Protein AF-A0A0P4UHX1-F1 (afdb_monomer_lite)

Foldseek 3Di:
DDDPPPPPPPLDDPVRVVVLVVQCVVDPDLQSNLVSCLVSVVLVVSLVSLVVDPVSPVVNVVSVVVVVVVVVVVVVVVVVVVVVVVVVVVVVVD

Sequence (94 aa):
MQIDWDLNPSRFDRAELGKLQTQLAAAQTPKQRIDLYAESGLWYDAISQARKSPQNQSAVLELLDSLASSEAQALREWRDRLIEIKKLEQQRQR

Radius of gyration: 18.98 Å; chains: 1; bounding box: 42×30×51 Å

Secondary structure (DSSP, 8-state):
--------S-SS-HHHHHHHHHHHHH--SHHHHHHHHHHTT-HHHHHHHHTTSGGGHHHHHHHHHHHHHHHHHHHHHHHHHHHHHHHHHHHHT-

Structure (mmCIF, N/CA/C/O backbone):
data_AF-A0A0P4UHX1-F1
#
_entry.id   AF-A0A0P4UHX1-F1
#
loop_
_atom_site.group_PDB
_atom_site.id
_atom_site.type_symbol
_atom_site.label_atom_id
_atom_site.label_alt_id
_atom_site.label_comp_id
_atom_site.label_asym_id
_atom_site.label_entity_id
_atom_site.label_seq_id
_atom_site.pdbx_PDB_ins_code
_atom_site.Cartn_x
_atom_site.Cartn_y
_atom_site.Cartn_z
_atom_site.occupancy
_atom_site.B_iso_or_equiv
_atom_site.auth_seq_id
_atom_site.auth_comp_id
_atom_site.auth_asym_id
_atom_site.auth_atom_id
_atom_site.pdbx_PDB_model_num
ATOM 1 N N . MET A 1 1 ? 31.807 10.502 -16.418 1.00 38.84 1 MET A N 1
ATOM 2 C CA . MET A 1 1 ? 30.405 10.068 -16.585 1.00 38.84 1 MET A CA 1
ATOM 3 C C . MET A 1 1 ? 29.893 9.779 -15.186 1.00 38.84 1 MET A C 1
ATOM 5 O O . MET A 1 1 ? 30.266 8.767 -14.611 1.00 38.84 1 MET A O 1
ATOM 9 N N . GLN A 1 2 ? 29.228 10.751 -14.570 1.00 32.56 2 GLN A N 1
ATOM 10 C CA . GLN A 1 2 ? 28.759 10.654 -13.190 1.00 32.56 2 GLN A CA 1
ATOM 11 C C . GLN A 1 2 ? 27.342 10.089 -13.259 1.00 32.56 2 GLN A C 1
ATOM 13 O O . GLN A 1 2 ? 26.463 10.724 -13.833 1.00 32.56 2 GLN A O 1
ATOM 18 N N . ILE A 1 3 ? 27.163 8.845 -12.811 1.00 41.47 3 ILE A N 1
ATOM 19 C CA . ILE A 1 3 ? 25.831 8.253 -12.677 1.00 41.47 3 ILE A CA 1
ATOM 20 C C . ILE A 1 3 ? 25.244 8.879 -11.420 1.00 41.47 3 ILE A C 1
ATOM 22 O O . ILE A 1 3 ? 25.666 8.557 -10.310 1.00 41.47 3 ILE A O 1
ATOM 26 N N . ASP A 1 4 ? 24.347 9.835 -11.628 1.00 33.97 4 ASP A N 1
ATOM 27 C CA . ASP A 1 4 ? 23.583 10.460 -10.563 1.00 33.97 4 ASP A CA 1
ATOM 28 C C . ASP A 1 4 ? 22.580 9.429 -10.036 1.00 33.97 4 ASP A C 1
ATOM 30 O O . ASP A 1 4 ? 21.640 9.039 -10.731 1.00 33.97 4 ASP A O 1
ATOM 34 N N . TRP A 1 5 ? 22.818 8.921 -8.828 1.00 40.06 5 TRP A N 1
ATOM 35 C CA . TRP A 1 5 ? 21.915 7.998 -8.131 1.00 40.06 5 TRP A CA 1
ATOM 36 C C . TRP A 1 5 ? 20.820 8.753 -7.366 1.00 40.06 5 TRP A C 1
ATOM 38 O O . TRP A 1 5 ? 20.343 8.276 -6.339 1.00 40.06 5 TRP A O 1
ATOM 48 N N . ASP A 1 6 ? 20.378 9.903 -7.877 1.00 39.09 6 ASP A N 1
ATOM 49 C CA . ASP A 1 6 ? 19.382 10.790 -7.256 1.00 39.09 6 ASP A CA 1
ATOM 50 C C . ASP A 1 6 ? 17.938 10.230 -7.284 1.00 39.09 6 ASP A C 1
ATOM 52 O O . ASP A 1 6 ? 16.939 10.947 -7.267 1.00 39.09 6 ASP A O 1
ATOM 56 N N . LEU A 1 7 ? 17.799 8.904 -7.272 1.00 39.28 7 LEU A N 1
ATOM 57 C CA . LEU A 1 7 ? 16.540 8.193 -7.076 1.00 39.28 7 LEU A CA 1
ATOM 58 C C . LEU A 1 7 ? 16.305 7.893 -5.594 1.00 39.28 7 LEU A C 1
ATOM 60 O O . LEU A 1 7 ? 16.078 6.747 -5.213 1.00 39.28 7 LEU A O 1
ATOM 64 N N . ASN A 1 8 ? 16.313 8.923 -4.752 1.00 46.09 8 ASN A N 1
ATOM 65 C CA . ASN A 1 8 ? 15.395 8.931 -3.617 1.00 46.09 8 ASN A CA 1
ATOM 66 C C . ASN A 1 8 ? 15.074 10.369 -3.189 1.00 46.09 8 ASN A C 1
ATOM 68 O O . ASN A 1 8 ? 15.484 10.795 -2.105 1.00 46.09 8 ASN A O 1
ATOM 72 N N . PRO A 1 9 ? 14.344 11.146 -4.014 1.00 43.94 9 PRO A N 1
ATOM 73 C CA . PRO A 1 9 ? 13.671 12.312 -3.472 1.00 43.94 9 PRO A CA 1
ATOM 74 C C . PRO A 1 9 ? 12.752 11.772 -2.381 1.00 43.94 9 PRO A C 1
ATOM 76 O O . PRO A 1 9 ? 11.991 10.841 -2.647 1.00 43.94 9 PRO A O 1
ATOM 79 N N . SER A 1 10 ? 12.889 12.275 -1.150 1.00 53.53 10 SER A N 1
ATOM 80 C CA . SER A 1 10 ? 12.006 11.971 -0.023 1.00 53.53 10 SER A CA 1
ATOM 81 C C . SER A 1 10 ? 10.606 11.666 -0.550 1.00 53.53 10 SER A C 1
ATOM 83 O O . SER A 1 10 ? 9.975 12.553 -1.117 1.00 53.53 10 SER A O 1
ATOM 85 N N . ARG A 1 11 ? 10.180 10.395 -0.457 1.00 58.03 11 ARG A N 1
ATOM 86 C CA . ARG A 1 11 ? 9.023 9.821 -1.185 1.00 58.03 11 ARG A CA 1
ATOM 87 C C . ARG A 1 11 ? 7.719 10.615 -1.041 1.00 58.03 11 ARG A C 1
ATOM 89 O O . ARG A 1 11 ? 6.782 10.389 -1.795 1.00 58.03 11 ARG A O 1
ATOM 96 N N . PHE A 1 12 ? 7.680 11.531 -0.081 1.00 57.03 12 PHE A N 1
ATOM 97 C CA . PHE A 1 12 ? 6.625 12.498 0.119 1.00 57.03 12 PHE A CA 1
ATOM 98 C C . PHE A 1 12 ? 7.162 13.921 0.006 1.00 57.03 12 PHE A C 1
ATOM 100 O O . PHE A 1 12 ? 8.081 14.315 0.731 1.00 57.03 12 PHE A O 1
ATOM 107 N N . ASP A 1 13 ? 6.505 14.721 -0.829 1.00 73.44 13 ASP A N 1
ATOM 108 C CA . ASP A 1 13 ? 6.540 16.171 -0.688 1.00 73.44 13 ASP A CA 1
ATOM 109 C C . ASP A 1 13 ? 5.933 16.566 0.679 1.00 73.44 13 ASP A C 1
ATOM 111 O O . ASP A 1 13 ? 5.051 15.883 1.213 1.00 73.44 13 ASP A O 1
ATOM 115 N N . ARG A 1 14 ? 6.383 17.678 1.274 1.00 70.81 14 ARG A N 1
ATOM 116 C CA . ARG A 1 14 ? 5.870 18.175 2.566 1.00 70.81 14 ARG A CA 1
ATOM 117 C C . ARG A 1 14 ? 4.356 18.391 2.537 1.00 70.81 14 ARG A C 1
ATOM 119 O O . ARG A 1 14 ? 3.701 18.211 3.563 1.00 70.81 14 ARG A O 1
ATOM 126 N N . ALA A 1 15 ? 3.809 18.758 1.378 1.00 77.25 15 ALA A N 1
ATOM 127 C CA . ALA A 1 15 ? 2.372 18.902 1.172 1.00 77.25 15 ALA A CA 1
ATOM 128 C C . ALA A 1 15 ? 1.617 17.568 1.336 1.00 77.25 15 ALA A C 1
ATOM 130 O O . ALA A 1 15 ? 0.606 17.519 2.040 1.00 77.25 15 ALA A O 1
ATOM 131 N N . GLU A 1 16 ? 2.139 16.479 0.765 1.00 78.62 16 GLU A N 1
ATOM 132 C CA . GLU A 1 16 ? 1.541 15.140 0.872 1.00 78.62 16 GLU A CA 1
ATOM 133 C C . GLU A 1 16 ? 1.612 14.602 2.308 1.00 78.62 16 GLU A C 1
ATOM 135 O O . GLU A 1 16 ? 0.638 14.051 2.821 1.00 78.62 16 GLU A O 1
ATOM 140 N N . LEU A 1 17 ? 2.716 14.867 3.018 1.00 76.69 17 LEU A N 1
ATOM 141 C CA . LEU A 1 17 ? 2.840 14.547 4.446 1.00 76.69 17 LEU A CA 1
ATOM 142 C C . LEU A 1 17 ? 1.802 15.280 5.308 1.00 76.69 17 LEU A C 1
ATOM 144 O O . LEU A 1 17 ? 1.184 14.665 6.179 1.00 76.69 17 LEU A O 1
ATOM 148 N N . GLY A 1 18 ? 1.585 16.577 5.072 1.00 82.12 18 GLY A N 1
ATOM 149 C CA . GLY A 1 18 ? 0.591 17.363 5.814 1.00 82.12 18 GLY A CA 1
ATOM 150 C C . GLY A 1 18 ? -0.845 16.883 5.577 1.00 82.12 18 GLY A C 1
ATOM 151 O O . GLY A 1 18 ? -1.652 16.794 6.510 1.00 82.12 18 GLY A O 1
ATOM 152 N N . LYS A 1 19 ? -1.158 16.509 4.333 1.00 86.75 19 LYS A N 1
ATOM 153 C CA . LYS A 1 19 ? -2.455 15.932 3.964 1.00 86.75 19 LYS A CA 1
ATOM 154 C C . LYS A 1 19 ? -2.684 14.584 4.646 1.00 86.75 19 LYS A C 1
ATOM 156 O O . LYS A 1 19 ? -3.730 14.396 5.271 1.00 86.75 19 LYS A O 1
ATOM 161 N N . LEU A 1 20 ? -1.691 13.696 4.608 1.00 86.56 20 LEU A N 1
ATOM 162 C CA . LEU A 1 20 ? -1.757 12.395 5.270 1.00 86.56 20 LEU A CA 1
ATOM 163 C C . LEU A 1 20 ? -1.939 12.534 6.788 1.00 86.56 20 LEU A C 1
ATOM 165 O O . LEU A 1 20 ? -2.782 11.857 7.371 1.00 86.56 20 LEU A O 1
ATOM 169 N N . GLN A 1 21 ? -1.210 13.446 7.440 1.00 87.75 21 GLN A N 1
ATOM 170 C CA . GLN A 1 21 ? -1.369 13.702 8.878 1.00 87.75 21 GLN A CA 1
ATOM 171 C C . GLN A 1 21 ? -2.790 14.154 9.231 1.00 87.75 21 GLN A C 1
ATOM 173 O O . GLN A 1 21 ? -3.366 13.677 10.208 1.00 87.75 21 GLN A O 1
ATOM 178 N N . THR A 1 22 ? -3.376 15.028 8.411 1.00 90.00 22 THR A N 1
ATOM 179 C CA . THR A 1 22 ? -4.754 15.504 8.597 1.00 90.00 22 THR A CA 1
ATOM 180 C C . THR A 1 22 ? -5.759 14.356 8.458 1.00 90.00 22 THR A C 1
ATOM 182 O O . THR A 1 22 ? -6.662 14.212 9.283 1.00 90.00 22 THR A O 1
ATOM 185 N N . GLN A 1 23 ? -5.579 13.494 7.454 1.00 91.00 23 GLN A N 1
ATOM 186 C CA . GLN A 1 23 ? -6.438 12.329 7.229 1.00 91.00 23 GLN A CA 1
ATOM 187 C C . GLN A 1 23 ? -6.303 11.284 8.345 1.00 91.00 23 GLN A C 1
ATOM 189 O O . GLN A 1 23 ? -7.309 10.758 8.817 1.00 91.00 23 GLN A O 1
ATOM 194 N N . LEU A 1 24 ? -5.082 11.028 8.828 1.00 89.00 24 LEU A N 1
ATOM 195 C CA . LEU A 1 24 ? -4.833 10.122 9.951 1.00 89.00 24 LEU A CA 1
ATOM 196 C C . LEU A 1 24 ? -5.429 10.645 11.262 1.00 89.00 24 LEU A C 1
ATOM 198 O O . LEU A 1 24 ? -5.945 9.850 12.047 1.00 89.00 24 LEU A O 1
ATOM 202 N N . ALA A 1 25 ? -5.398 11.961 11.491 1.00 88.88 25 ALA A N 1
ATOM 203 C CA . ALA A 1 25 ? -6.042 12.585 12.646 1.00 88.88 25 ALA A CA 1
ATOM 204 C C . ALA A 1 25 ? -7.576 12.465 12.588 1.00 88.88 25 ALA A C 1
ATOM 206 O O . ALA A 1 25 ? -8.221 12.300 13.622 1.00 88.88 25 ALA A O 1
ATOM 207 N N . ALA A 1 26 ? -8.156 12.501 11.386 1.00 91.31 26 ALA A N 1
ATOM 208 C CA . ALA A 1 26 ? -9.589 12.312 11.167 1.00 91.31 26 ALA A CA 1
ATOM 209 C C . ALA A 1 26 ? -10.032 10.833 11.191 1.00 91.31 26 ALA A C 1
ATOM 211 O O . ALA A 1 26 ? -11.226 10.554 11.315 1.00 91.31 26 ALA A O 1
ATOM 212 N N . ALA A 1 27 ? -9.103 9.879 11.073 1.00 91.12 27 ALA A N 1
ATOM 213 C CA . ALA A 1 27 ? -9.408 8.453 10.997 1.00 91.12 27 ALA A CA 1
ATOM 214 C C . ALA A 1 27 ? -9.862 7.888 12.355 1.00 91.12 27 ALA A C 1
ATOM 216 O O . ALA A 1 27 ? -9.079 7.742 13.300 1.00 91.12 27 ALA A O 1
ATOM 217 N N . GLN A 1 28 ? -11.139 7.513 12.433 1.00 88.12 28 GLN A N 1
ATOM 218 C CA . GLN A 1 28 ? -11.783 7.061 13.671 1.00 88.12 28 GLN A CA 1
ATOM 219 C C . GLN A 1 28 ? -11.595 5.562 13.916 1.00 88.12 28 GLN A C 1
ATOM 221 O O . GLN A 1 28 ? -11.595 5.111 15.061 1.00 88.12 28 GLN A O 1
ATOM 226 N 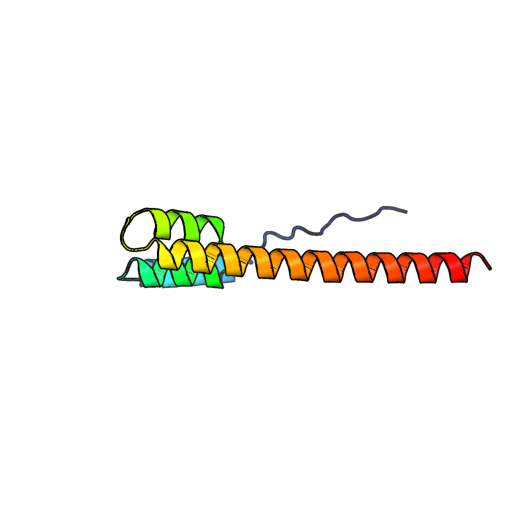N . THR A 1 29 ? -11.398 4.780 12.852 1.00 87.00 29 THR A N 1
ATOM 227 C CA . THR A 1 29 ? -11.270 3.321 12.949 1.00 87.00 29 THR A CA 1
ATOM 228 C C . THR A 1 29 ? -9.843 2.843 12.663 1.00 87.00 29 THR A C 1
ATOM 230 O O . THR A 1 29 ? -9.126 3.451 11.865 1.00 87.00 29 THR A O 1
ATOM 233 N N . PRO A 1 30 ? -9.404 1.721 13.271 1.00 84.88 30 PRO A N 1
ATOM 234 C CA . PRO A 1 30 ? -8.128 1.096 12.928 1.00 84.88 30 PRO A CA 1
ATOM 235 C C . PRO A 1 30 ? -8.012 0.754 11.439 1.00 84.88 30 PRO A C 1
ATOM 237 O O . PRO A 1 30 ? -6.949 0.960 10.866 1.00 84.88 30 PRO A O 1
ATOM 240 N N . LYS A 1 31 ? -9.109 0.307 10.811 1.00 86.69 31 LYS A N 1
ATOM 241 C CA . LYS A 1 31 ? -9.158 -0.012 9.380 1.00 86.69 31 LYS A CA 1
ATOM 242 C C . LYS A 1 31 ? -8.847 1.206 8.507 1.00 86.69 31 LYS A C 1
ATOM 244 O O . LYS A 1 31 ? -7.928 1.143 7.709 1.00 86.69 31 LYS A O 1
ATOM 249 N N . GLN A 1 32 ? -9.500 2.343 8.757 1.00 89.56 32 GLN A N 1
ATOM 250 C CA . GLN A 1 32 ? -9.218 3.586 8.025 1.00 89.56 32 GLN A CA 1
ATOM 251 C C . GLN A 1 32 ? -7.749 4.008 8.121 1.00 89.56 32 GLN A C 1
ATOM 253 O O . GLN A 1 32 ? -7.181 4.481 7.146 1.00 89.56 32 GLN A O 1
ATOM 258 N N . ARG A 1 33 ? -7.111 3.830 9.285 1.00 89.81 33 ARG A N 1
ATOM 259 C CA . ARG A 1 33 ? -5.679 4.132 9.430 1.00 89.81 33 ARG A CA 1
ATOM 260 C C . ARG A 1 33 ? -4.806 3.189 8.607 1.00 89.81 33 ARG A C 1
ATOM 262 O O . ARG A 1 33 ? -3.850 3.648 7.998 1.00 89.81 33 ARG A O 1
ATOM 269 N N . ILE A 1 34 ? -5.125 1.896 8.601 1.00 87.31 34 ILE A N 1
ATOM 270 C CA . ILE A 1 34 ? -4.416 0.885 7.805 1.00 87.31 34 ILE A CA 1
ATOM 271 C C . ILE A 1 34 ? -4.506 1.224 6.313 1.00 87.31 34 ILE A C 1
ATOM 273 O O . ILE A 1 34 ? -3.472 1.271 5.650 1.00 87.31 34 ILE A O 1
ATOM 277 N N . ASP A 1 35 ? -5.712 1.530 5.832 1.00 88.38 35 ASP A N 1
ATOM 278 C CA . ASP A 1 35 ? -5.971 1.878 4.432 1.00 88.38 35 ASP A CA 1
ATOM 279 C C . ASP A 1 35 ? -5.195 3.147 4.034 1.00 88.38 35 ASP A C 1
ATOM 281 O O . ASP A 1 35 ? -4.469 3.140 3.044 1.00 88.38 35 ASP A O 1
ATOM 285 N N . LEU A 1 36 ? -5.219 4.195 4.869 1.00 90.31 36 LEU A N 1
ATOM 286 C CA . LEU A 1 36 ? -4.465 5.435 4.626 1.00 90.31 36 LEU A CA 1
ATOM 287 C C . LEU A 1 36 ? -2.947 5.213 4.533 1.00 90.31 36 LEU A C 1
ATOM 289 O O . LEU A 1 36 ? -2.284 5.811 3.683 1.00 90.31 36 LEU A O 1
ATOM 293 N N . TYR A 1 37 ? -2.377 4.363 5.395 1.00 88.19 37 TYR A N 1
ATOM 294 C CA . TYR A 1 37 ? -0.953 4.026 5.316 1.00 88.19 37 TYR A CA 1
ATOM 295 C C . TYR A 1 37 ? -0.628 3.244 4.036 1.00 88.19 37 TYR A C 1
ATOM 297 O O . TYR A 1 37 ? 0.379 3.533 3.390 1.00 88.19 37 TYR A O 1
ATOM 305 N N . ALA A 1 38 ? -1.477 2.289 3.652 1.00 86.50 38 ALA A N 1
ATOM 306 C CA . ALA A 1 38 ? -1.300 1.487 2.445 1.00 86.50 38 ALA A CA 1
ATOM 307 C C . ALA A 1 38 ? -1.381 2.341 1.169 1.00 86.50 38 ALA A C 1
ATOM 309 O O . ALA A 1 38 ? -0.468 2.300 0.346 1.00 86.50 38 ALA A O 1
ATOM 310 N N . GLU A 1 39 ? -2.411 3.182 1.046 1.00 86.38 39 GLU A N 1
ATOM 311 C CA . GLU A 1 39 ? -2.619 4.092 -0.091 1.00 86.38 39 GLU A CA 1
ATOM 312 C C . GLU A 1 39 ? -1.480 5.103 -0.252 1.00 86.38 39 GLU A C 1
ATOM 314 O O . GLU A 1 39 ? -1.107 5.463 -1.366 1.00 86.38 39 GLU A O 1
ATOM 319 N N . SER A 1 40 ? -0.878 5.518 0.863 1.00 84.69 40 SER A N 1
ATOM 320 C CA . SER A 1 40 ? 0.282 6.412 0.861 1.00 84.69 40 SER A CA 1
ATOM 321 C C . SER A 1 40 ? 1.588 5.695 0.493 1.00 84.69 40 SER A C 1
ATOM 323 O O . SER A 1 40 ? 2.625 6.332 0.352 1.00 84.69 40 SER A O 1
ATOM 325 N N . GLY A 1 41 ? 1.588 4.366 0.365 1.00 81.00 41 GLY A N 1
ATOM 326 C CA . GLY A 1 41 ? 2.796 3.573 0.131 1.00 81.00 41 GLY A CA 1
ATOM 327 C C . GLY A 1 41 ? 3.650 3.341 1.386 1.00 81.00 41 GLY A C 1
ATOM 328 O O . GLY A 1 41 ? 4.779 2.850 1.281 1.00 81.00 41 GLY A O 1
ATOM 329 N N . LEU A 1 42 ? 3.120 3.652 2.576 1.00 85.06 42 LEU A N 1
ATOM 330 C CA . LEU A 1 42 ? 3.699 3.341 3.891 1.00 85.06 42 LEU A CA 1
ATOM 331 C C . LEU A 1 42 ? 3.291 1.927 4.328 1.00 85.06 42 LEU A C 1
ATOM 333 O O . LEU A 1 42 ? 2.714 1.705 5.394 1.00 85.06 42 LEU A O 1
ATOM 337 N N . TRP A 1 43 ? 3.595 0.944 3.481 1.00 85.06 43 TRP A N 1
ATOM 338 C CA . TRP A 1 43 ? 3.151 -0.443 3.638 1.00 85.06 43 TRP A CA 1
ATOM 339 C C . TRP A 1 43 ? 3.565 -1.073 4.975 1.00 85.06 43 TRP A C 1
ATOM 341 O O . TRP A 1 43 ? 2.788 -1.804 5.587 1.00 85.06 43 TRP A O 1
ATOM 351 N N . TYR A 1 44 ? 4.756 -0.743 5.481 1.00 83.50 44 TYR A N 1
ATOM 352 C CA . TYR A 1 44 ? 5.231 -1.236 6.777 1.00 83.50 44 TYR A CA 1
ATOM 353 C C . TYR A 1 44 ? 4.409 -0.687 7.952 1.00 83.50 44 TYR A C 1
ATOM 355 O O . TYR A 1 44 ? 4.079 -1.441 8.871 1.00 83.50 44 TYR A O 1
ATOM 363 N N . ASP A 1 45 ? 4.011 0.587 7.901 1.00 87.19 45 ASP A N 1
ATOM 364 C CA . ASP A 1 45 ? 3.143 1.188 8.916 1.00 87.19 45 ASP A CA 1
ATOM 365 C C . ASP A 1 45 ? 1.735 0.586 8.855 1.00 87.19 45 ASP A C 1
ATOM 367 O O . ASP A 1 45 ? 1.176 0.242 9.902 1.00 87.19 45 ASP A O 1
ATOM 371 N N . ALA A 1 46 ? 1.204 0.354 7.648 1.00 87.31 46 ALA A N 1
ATOM 372 C CA . ALA A 1 46 ? -0.085 -0.308 7.434 1.00 87.31 46 ALA A CA 1
ATOM 373 C C . ALA A 1 46 ? -0.110 -1.714 8.056 1.00 87.31 46 ALA A C 1
ATOM 375 O O . ALA A 1 46 ? -0.998 -2.037 8.851 1.00 87.31 46 ALA A O 1
ATOM 376 N N . ILE A 1 47 ? 0.914 -2.528 7.777 1.00 85.88 47 ILE A N 1
ATOM 377 C CA . ILE A 1 47 ? 1.057 -3.879 8.335 1.00 85.88 47 ILE A CA 1
ATOM 378 C C . ILE A 1 47 ? 1.226 -3.821 9.858 1.00 85.88 47 ILE A C 1
ATOM 380 O O . ILE A 1 47 ? 0.611 -4.610 10.578 1.00 85.88 47 ILE A O 1
ATOM 384 N N . SER A 1 48 ? 2.020 -2.877 10.378 1.00 87.50 48 SER A N 1
ATOM 385 C CA . SER A 1 48 ? 2.207 -2.719 11.825 1.00 87.50 48 SER A CA 1
ATOM 386 C C . SER A 1 48 ? 0.887 -2.421 12.546 1.00 87.50 48 SER A C 1
ATOM 388 O O . SER A 1 48 ? 0.631 -2.975 13.614 1.00 87.50 48 SER A O 1
ATOM 390 N N . GLN A 1 49 ? 0.023 -1.595 11.944 1.00 85.75 49 GLN A N 1
ATOM 391 C CA . GLN A 1 49 ? -1.291 -1.249 12.483 1.00 85.75 49 GLN A CA 1
ATOM 392 C C . GLN A 1 49 ? -2.268 -2.415 12.383 1.00 85.75 49 GLN A C 1
ATOM 394 O O . GLN A 1 49 ? -2.973 -2.702 13.351 1.00 85.75 49 GLN A O 1
ATOM 399 N N . ALA A 1 50 ? -2.275 -3.125 11.254 1.00 87.25 50 ALA A N 1
ATOM 400 C CA . ALA A 1 50 ? -3.110 -4.303 11.064 1.00 87.25 50 ALA A CA 1
ATOM 401 C C . ALA A 1 50 ? -2.779 -5.391 12.096 1.00 87.25 50 ALA A C 1
ATOM 403 O O . ALA A 1 50 ? -3.686 -5.937 12.722 1.00 87.25 50 ALA A O 1
ATOM 404 N N . ARG A 1 51 ? -1.493 -5.605 12.399 1.00 87.75 51 ARG A N 1
ATOM 405 C CA . ARG A 1 51 ? -1.028 -6.587 13.395 1.00 87.75 51 ARG A CA 1
ATOM 406 C C . ARG A 1 51 ? -1.427 -6.289 14.844 1.00 87.75 51 ARG A C 1
ATOM 408 O O . ARG A 1 51 ? -1.311 -7.183 15.678 1.00 87.75 51 ARG A O 1
ATOM 415 N N . LYS A 1 52 ? -1.895 -5.078 15.173 1.00 86.88 52 LYS A N 1
ATOM 416 C CA . LYS A 1 52 ? -2.309 -4.730 16.549 1.00 86.88 52 LYS A CA 1
ATOM 417 C C . LYS A 1 52 ? -3.564 -5.467 17.011 1.00 86.88 52 LYS A C 1
ATOM 419 O O . LYS A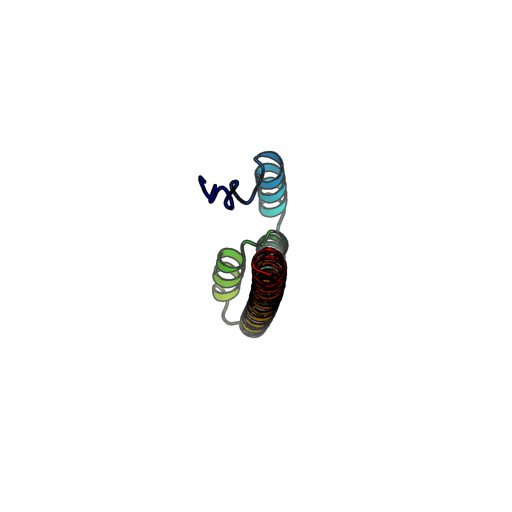 1 52 ? -3.794 -5.548 18.213 1.00 86.88 52 LYS A O 1
ATOM 424 N N . SER A 1 53 ? -4.369 -5.988 16.084 1.00 81.62 53 SER A N 1
ATOM 425 C CA . SER A 1 53 ? -5.538 -6.805 16.407 1.00 81.62 53 SER A CA 1
ATOM 426 C C . SER A 1 53 ? -5.431 -8.174 15.734 1.00 81.62 53 SER A C 1
ATOM 428 O O . SER A 1 53 ? -5.337 -8.230 14.507 1.00 81.62 53 SER A O 1
ATOM 430 N N . PRO A 1 54 ? -5.518 -9.285 16.486 1.00 74.88 54 PRO A N 1
ATOM 431 C CA . PRO A 1 54 ? -5.529 -10.635 15.917 1.00 74.88 54 PRO A CA 1
ATOM 432 C C . PRO A 1 54 ? -6.673 -10.861 14.918 1.00 74.88 54 PRO A C 1
ATOM 434 O O . PRO A 1 54 ? -6.554 -11.671 14.007 1.00 74.88 54 PRO A O 1
ATOM 437 N N . GLN A 1 55 ? -7.770 -10.109 15.057 1.00 79.00 55 GLN A N 1
ATOM 438 C CA . GLN A 1 55 ? -8.940 -10.179 14.175 1.00 79.00 55 GLN A CA 1
ATOM 439 C C . GLN A 1 55 ? -8.658 -9.661 12.754 1.00 79.00 55 GLN A C 1
ATOM 441 O O . GLN A 1 55 ? -9.431 -9.929 11.842 1.00 79.00 55 GLN A O 1
ATOM 446 N N . ASN A 1 56 ? -7.541 -8.956 12.545 1.00 80.69 56 ASN A N 1
ATOM 447 C CA . ASN A 1 56 ? -7.155 -8.380 11.256 1.00 80.69 56 ASN A CA 1
ATOM 448 C C . ASN A 1 56 ? -6.198 -9.284 10.461 1.00 80.69 56 ASN A C 1
ATOM 450 O O . ASN A 1 56 ? -5.526 -8.812 9.546 1.00 80.69 56 ASN A O 1
ATOM 454 N N . GLN A 1 57 ? -6.088 -10.569 10.806 1.00 78.50 57 GLN A N 1
ATOM 455 C CA . GLN A 1 57 ? -5.138 -11.480 10.163 1.00 78.50 57 GLN A CA 1
ATOM 456 C C . GLN A 1 57 ? -5.342 -11.581 8.641 1.00 78.50 57 GLN A C 1
ATOM 458 O O . GLN A 1 57 ? -4.357 -11.607 7.908 1.00 78.50 57 GLN A O 1
ATOM 463 N N . SER A 1 58 ? -6.588 -11.568 8.155 1.00 80.94 58 SER A N 1
ATOM 464 C CA . SER A 1 58 ? -6.881 -11.530 6.714 1.00 80.94 58 SER A CA 1
ATOM 465 C C . SER A 1 58 ? -6.383 -10.240 6.058 1.00 80.94 58 SER A C 1
ATOM 467 O O . SER A 1 58 ? -5.690 -10.303 5.050 1.00 80.94 58 SER A O 1
ATOM 469 N N . ALA A 1 59 ? -6.634 -9.085 6.678 1.00 79.12 59 ALA A N 1
ATOM 470 C CA . ALA A 1 59 ? -6.167 -7.790 6.184 1.00 79.12 59 ALA A CA 1
ATOM 471 C C . ALA A 1 59 ? -4.630 -7.706 6.131 1.00 79.12 59 ALA A C 1
ATOM 473 O O . ALA A 1 59 ? -4.071 -7.120 5.212 1.00 79.12 59 ALA A O 1
ATOM 474 N N . VAL A 1 60 ? -3.922 -8.325 7.084 1.00 83.38 60 VAL A N 1
ATOM 475 C CA . VAL A 1 60 ? -2.452 -8.424 7.035 1.00 83.38 60 VAL A CA 1
ATOM 476 C C . VAL A 1 60 ? -1.994 -9.223 5.812 1.00 83.38 60 VAL A C 1
ATOM 478 O O . VAL A 1 60 ? -1.045 -8.812 5.149 1.00 83.38 60 VAL A O 1
ATOM 481 N N . LEU A 1 61 ? -2.648 -10.347 5.508 1.00 85.56 61 LEU A N 1
ATOM 482 C CA . LEU A 1 61 ? -2.300 -11.174 4.349 1.00 85.56 61 LEU A CA 1
ATOM 483 C C . LEU A 1 61 ? -2.582 -10.450 3.027 1.00 85.56 61 LEU A C 1
ATOM 485 O O . LEU A 1 61 ? -1.734 -10.477 2.142 1.00 85.56 61 LEU A O 1
ATOM 489 N N . GLU A 1 62 ? -3.710 -9.747 2.921 1.00 86.00 62 GLU A N 1
ATOM 490 C CA . GLU A 1 62 ? -4.056 -8.928 1.748 1.00 86.00 62 GLU A CA 1
ATOM 491 C C . GLU A 1 62 ? -3.036 -7.802 1.504 1.00 86.00 62 GLU A C 1
ATOM 493 O O . GLU A 1 62 ? -2.627 -7.560 0.366 1.00 86.00 62 GLU A O 1
ATOM 498 N N . LEU A 1 63 ? -2.571 -7.141 2.571 1.00 85.94 63 LEU A N 1
ATOM 499 C CA . LEU A 1 63 ? -1.529 -6.113 2.480 1.00 85.94 63 LEU A CA 1
ATOM 500 C C . LEU A 1 63 ? -0.181 -6.688 2.041 1.00 85.94 63 LEU A C 1
ATOM 502 O O . LEU A 1 63 ? 0.517 -6.065 1.244 1.00 85.94 63 LEU A O 1
ATOM 506 N N . LEU A 1 64 ? 0.192 -7.864 2.552 1.00 85.38 64 LEU A N 1
ATOM 507 C CA . LEU A 1 64 ? 1.430 -8.540 2.160 1.00 85.38 64 LEU A CA 1
ATOM 508 C C . LEU A 1 64 ? 1.396 -8.978 0.692 1.00 85.38 64 LEU A C 1
ATOM 510 O O . LEU A 1 64 ? 2.392 -8.809 -0.008 1.00 85.38 64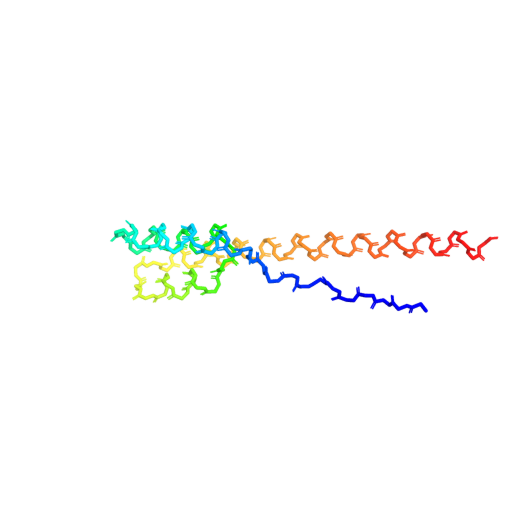 LEU A O 1
ATOM 514 N N . ASP A 1 65 ? 0.260 -9.488 0.217 1.00 85.25 65 ASP A N 1
ATOM 515 C CA . ASP A 1 65 ? 0.082 -9.885 -1.184 1.00 85.25 65 ASP A CA 1
ATOM 516 C C . ASP A 1 65 ? 0.116 -8.673 -2.133 1.00 85.25 65 ASP A C 1
ATOM 518 O O . ASP A 1 65 ? 0.792 -8.684 -3.168 1.00 85.25 65 ASP A O 1
ATOM 522 N N . SER A 1 66 ? -0.528 -7.574 -1.730 1.00 82.25 66 SER A N 1
ATOM 523 C CA . SER A 1 66 ? -0.503 -6.301 -2.463 1.00 82.25 66 SER A CA 1
ATOM 524 C C . SER A 1 66 ? 0.910 -5.712 -2.538 1.00 82.25 66 SER A C 1
ATOM 526 O O . SER A 1 66 ? 1.344 -5.270 -3.605 1.00 82.25 66 SER A O 1
ATOM 528 N N . LEU A 1 67 ? 1.660 -5.757 -1.430 1.00 81.81 67 LEU A N 1
ATOM 529 C CA . LEU A 1 67 ? 3.056 -5.321 -1.380 1.00 81.81 67 LEU A CA 1
ATOM 530 C C . LEU A 1 67 ? 3.940 -6.176 -2.297 1.00 81.81 67 LEU A C 1
ATOM 532 O O . LEU A 1 67 ? 4.659 -5.629 -3.132 1.00 81.81 67 LEU A O 1
ATOM 536 N N . ALA A 1 68 ? 3.843 -7.504 -2.197 1.00 80.19 68 ALA A N 1
ATOM 537 C CA . ALA A 1 68 ? 4.610 -8.423 -3.034 1.00 80.19 68 ALA A CA 1
ATOM 538 C C . ALA A 1 68 ? 4.322 -8.209 -4.530 1.00 80.19 68 ALA A C 1
ATOM 540 O O . ALA A 1 68 ? 5.242 -8.200 -5.351 1.00 80.19 68 ALA A O 1
ATOM 541 N N . SER A 1 69 ? 3.057 -7.972 -4.885 1.00 79.94 69 SER A N 1
ATOM 542 C CA . SER A 1 69 ? 2.646 -7.658 -6.256 1.00 79.94 69 SER A CA 1
ATOM 543 C C . SER A 1 69 ? 3.235 -6.332 -6.747 1.00 79.94 69 SER A C 1
ATOM 545 O O . SER A 1 69 ? 3.775 -6.268 -7.855 1.00 79.94 69 SER A O 1
ATOM 547 N N . SER A 1 70 ? 3.193 -5.287 -5.914 1.00 76.75 70 SER A N 1
ATOM 548 C CA . SER A 1 70 ? 3.773 -3.979 -6.237 1.00 76.75 70 SER A CA 1
ATOM 549 C C . SER A 1 70 ? 5.291 -4.051 -6.430 1.00 76.75 70 SER A C 1
ATOM 551 O O . SER A 1 70 ? 5.823 -3.431 -7.353 1.00 76.75 70 SER A O 1
ATOM 553 N N . GLU A 1 71 ? 6.000 -4.797 -5.584 1.00 79.94 71 GLU A N 1
ATOM 554 C CA . GLU A 1 71 ? 7.453 -4.961 -5.686 1.00 79.94 71 GLU A CA 1
ATOM 555 C C . GLU A 1 71 ? 7.841 -5.807 -6.905 1.00 79.94 71 GLU A C 1
ATOM 557 O O . GLU A 1 71 ? 8.766 -5.456 -7.641 1.00 79.94 71 GLU A O 1
ATOM 562 N N . ALA A 1 72 ? 7.098 -6.883 -7.181 1.00 79.44 72 ALA A N 1
ATOM 563 C CA . ALA A 1 72 ? 7.325 -7.723 -8.353 1.00 79.44 72 ALA A CA 1
ATOM 564 C C . ALA A 1 72 ? 7.145 -6.947 -9.666 1.00 79.44 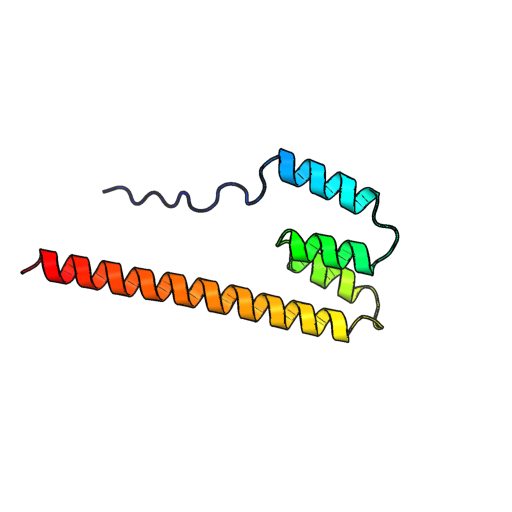72 ALA A C 1
ATOM 566 O O . ALA A 1 72 ? 7.898 -7.173 -10.617 1.00 79.44 72 ALA A O 1
ATOM 567 N N . GLN A 1 73 ? 6.174 -6.032 -9.727 1.00 77.88 73 GLN A N 1
ATOM 568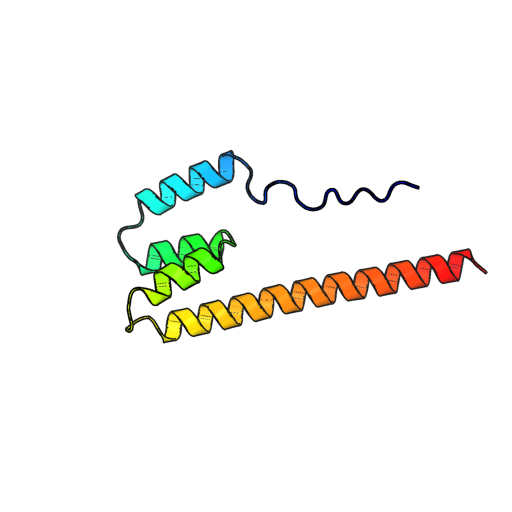 C CA . GLN A 1 73 ? 5.955 -5.175 -10.890 1.00 77.88 73 GLN A CA 1
ATOM 569 C C . GLN A 1 73 ? 7.120 -4.198 -11.095 1.00 77.88 73 GLN A C 1
ATOM 571 O O . GLN A 1 73 ? 7.695 -4.154 -12.184 1.00 77.88 73 GLN A O 1
ATOM 576 N N . ALA A 1 74 ? 7.535 -3.489 -10.042 1.00 76.06 74 ALA A N 1
ATOM 577 C CA . ALA A 1 74 ? 8.661 -2.556 -10.112 1.00 76.06 74 ALA A CA 1
ATOM 578 C C . ALA A 1 74 ? 9.968 -3.252 -10.540 1.00 76.06 74 ALA A C 1
ATOM 580 O O . ALA A 1 74 ? 10.727 -2.729 -11.360 1.00 76.06 74 ALA A O 1
ATOM 581 N N . LEU A 1 75 ? 10.213 -4.469 -10.042 1.00 73.25 75 LEU A N 1
ATOM 582 C CA . LEU A 1 75 ? 11.371 -5.276 -10.433 1.00 73.25 75 LEU A CA 1
ATOM 583 C C . LEU A 1 75 ? 11.327 -5.701 -11.906 1.00 73.25 75 LEU A C 1
ATOM 585 O O . LEU A 1 75 ? 12.366 -5.697 -12.571 1.00 73.25 75 LEU A O 1
ATOM 589 N N . ARG A 1 76 ? 10.147 -6.050 -12.441 1.00 77.00 76 ARG A N 1
ATOM 590 C CA . ARG A 1 76 ? 9.989 -6.360 -13.874 1.00 77.00 76 ARG A CA 1
ATOM 591 C C . ARG A 1 76 ? 10.283 -5.144 -14.739 1.00 77.00 76 ARG A C 1
ATOM 593 O O . ARG A 1 76 ? 11.068 -5.257 -15.674 1.00 77.00 76 ARG A O 1
ATOM 600 N N . GLU A 1 77 ? 9.716 -3.991 -14.400 1.00 81.25 77 GLU A N 1
ATOM 601 C CA . GLU A 1 77 ? 9.937 -2.747 -15.145 1.00 81.25 77 GLU A CA 1
ATOM 602 C C . GLU A 1 77 ? 11.414 -2.348 -15.152 1.00 81.25 77 GLU A C 1
ATOM 604 O O . GLU A 1 77 ? 11.966 -1.978 -16.191 1.00 81.25 77 GLU A O 1
ATOM 609 N N . TRP A 1 78 ? 12.087 -2.476 -14.007 1.00 76.75 78 TRP A N 1
ATOM 610 C CA . TRP A 1 78 ? 13.514 -2.195 -13.909 1.00 76.75 78 TRP A CA 1
ATOM 611 C C . TRP A 1 78 ? 14.355 -3.166 -14.745 1.00 76.75 78 TRP A C 1
ATOM 613 O O . TRP A 1 78 ? 15.240 -2.741 -15.492 1.00 76.75 78 TRP A O 1
ATOM 623 N N . ARG A 1 79 ? 14.045 -4.468 -14.687 1.00 81.19 79 ARG A N 1
ATOM 624 C CA . ARG A 1 79 ? 14.686 -5.486 -15.530 1.00 81.19 79 ARG A CA 1
ATOM 625 C C . ARG A 1 79 ? 14.516 -5.167 -17.016 1.00 81.19 79 ARG A C 1
ATOM 627 O O . ARG A 1 79 ? 15.482 -5.263 -17.771 1.00 81.19 79 ARG A O 1
ATOM 634 N N . ASP A 1 80 ? 13.313 -4.802 -17.439 1.00 88.31 80 ASP A N 1
ATOM 635 C CA . ASP A 1 80 ? 13.014 -4.550 -18.848 1.00 88.31 80 ASP A CA 1
ATOM 636 C C . ASP A 1 80 ? 13.767 -3.309 -19.363 1.00 88.31 80 ASP A C 1
ATOM 638 O O . ASP A 1 80 ? 14.364 -3.361 -20.442 1.00 88.31 80 ASP A O 1
ATOM 642 N N . ARG A 1 81 ? 13.883 -2.252 -18.543 1.00 83.56 81 ARG A N 1
ATOM 643 C CA . ARG A 1 81 ? 14.747 -1.092 -18.840 1.00 83.56 81 ARG A CA 1
ATOM 644 C C . ARG A 1 81 ? 16.217 -1.473 -18.989 1.00 83.56 81 ARG A C 1
ATOM 646 O O . ARG A 1 81 ? 16.882 -0.997 -19.905 1.00 83.56 81 ARG A O 1
ATOM 653 N N . LEU A 1 82 ? 16.745 -2.345 -18.128 1.00 86.12 82 LEU A N 1
ATOM 654 C CA . LEU A 1 82 ? 18.132 -2.808 -18.257 1.00 86.12 82 LEU A CA 1
ATOM 655 C C . LEU A 1 82 ? 18.371 -3.580 -19.558 1.00 86.12 82 LEU A C 1
ATOM 657 O O . LEU A 1 82 ? 19.419 -3.428 -20.187 1.00 86.12 82 LEU A O 1
ATOM 661 N N . ILE A 1 83 ? 17.404 -4.400 -19.976 1.00 87.94 83 ILE A N 1
ATOM 662 C CA . ILE A 1 83 ? 17.474 -5.115 -21.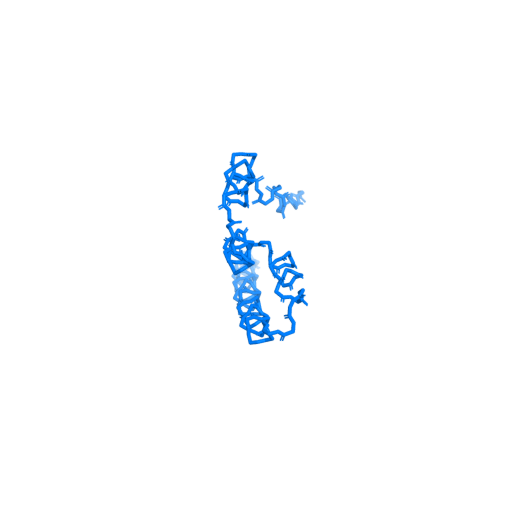254 1.00 87.94 83 ILE A CA 1
ATOM 663 C C . ILE A 1 83 ? 17.511 -4.118 -22.418 1.00 87.94 83 ILE A C 1
ATOM 665 O O . ILE A 1 83 ? 18.284 -4.308 -23.359 1.00 87.94 83 ILE A O 1
ATOM 669 N N . GLU A 1 84 ? 16.705 -3.059 -22.362 1.00 90.06 84 GLU A N 1
ATOM 670 C CA . GLU A 1 84 ? 16.683 -2.002 -23.374 1.00 90.06 84 GLU A CA 1
ATOM 671 C C . GLU A 1 84 ? 18.012 -1.238 -23.445 1.00 90.06 84 GLU A C 1
ATOM 673 O O . GLU A 1 84 ? 18.590 -1.125 -24.527 1.00 90.06 84 GLU A O 1
ATOM 678 N N . ILE A 1 85 ? 18.560 -0.817 -22.300 1.00 89.25 85 ILE A N 1
ATOM 679 C CA . ILE A 1 85 ? 19.874 -0.156 -22.222 1.00 89.25 85 ILE A CA 1
ATOM 680 C C . ILE A 1 85 ? 20.957 -1.042 -22.845 1.00 89.25 85 ILE A C 1
ATOM 682 O O . ILE A 1 85 ? 21.717 -0.587 -23.700 1.00 89.25 85 ILE A O 1
ATOM 686 N N . LYS A 1 86 ? 20.978 -2.335 -22.501 1.00 85.06 86 LYS A N 1
ATOM 687 C CA . LYS A 1 86 ? 21.949 -3.288 -23.052 1.00 85.06 86 LYS A CA 1
ATOM 688 C C . LYS A 1 86 ? 21.828 -3.433 -24.573 1.00 85.06 86 LYS A C 1
ATOM 690 O O . LYS A 1 86 ? 22.844 -3.541 -25.258 1.00 85.06 86 LYS A O 1
ATOM 695 N N . LYS A 1 87 ? 20.607 -3.431 -25.121 1.00 90.75 87 LYS A N 1
ATOM 696 C CA . LYS A 1 87 ? 20.387 -3.458 -26.579 1.00 90.75 87 LYS A CA 1
ATOM 697 C C . LYS A 1 87 ? 20.927 -2.195 -27.250 1.00 90.75 87 LYS A C 1
ATOM 699 O O . LYS A 1 87 ? 21.590 -2.305 -28.279 1.00 90.75 87 LYS A O 1
ATOM 704 N N . LEU A 1 88 ? 20.678 -1.023 -26.666 1.00 90.38 88 LEU A N 1
ATOM 705 C CA . LEU A 1 88 ? 21.174 0.257 -27.181 1.00 90.38 88 LEU A CA 1
ATOM 706 C C . LEU A 1 88 ? 22.708 0.326 -27.158 1.00 90.38 88 LEU A C 1
ATOM 708 O O . LEU A 1 88 ? 23.321 0.782 -28.122 1.00 90.38 88 LEU A O 1
ATOM 712 N N . GLU A 1 89 ? 23.345 -0.174 -26.097 1.00 85.62 89 GLU A N 1
ATOM 713 C CA . GLU A 1 89 ? 24.808 -0.268 -26.016 1.00 85.62 89 GLU A CA 1
ATOM 714 C C . GLU A 1 89 ? 25.388 -1.216 -27.072 1.00 85.62 89 GLU A C 1
ATOM 716 O O . GLU A 1 89 ? 26.362 -0.869 -27.739 1.00 85.62 89 GLU A O 1
ATOM 721 N N . GLN A 1 90 ? 24.764 -2.378 -27.293 1.00 84.25 90 GLN A N 1
ATOM 722 C CA . GLN A 1 90 ? 25.191 -3.320 -28.335 1.00 84.25 90 GLN A CA 1
ATOM 723 C C . GLN A 1 90 ? 25.031 -2.761 -29.754 1.00 84.25 90 GLN A C 1
ATOM 725 O O . GLN A 1 90 ? 25.839 -3.079 -30.624 1.00 84.25 90 GLN A O 1
ATOM 730 N N . GLN A 1 91 ? 24.011 -1.935 -29.998 1.00 82.12 91 GLN A N 1
ATOM 731 C CA . GLN A 1 91 ? 23.833 -1.244 -31.279 1.00 82.12 91 GLN A CA 1
ATOM 732 C C . GLN A 1 91 ? 24.870 -0.139 -31.497 1.00 82.12 91 GLN A C 1
ATOM 734 O O . GLN A 1 91 ? 25.271 0.082 -32.629 1.00 82.12 91 GLN A O 1
ATOM 739 N N . ARG A 1 92 ? 25.326 0.533 -30.432 1.00 76.81 92 ARG A N 1
ATOM 740 C CA . ARG A 1 92 ? 26.362 1.579 -30.502 1.00 76.81 92 ARG A CA 1
ATOM 741 C C . ARG A 1 92 ? 27.781 1.052 -30.724 1.00 76.81 92 ARG A C 1
ATOM 743 O O . ARG A 1 92 ? 28.643 1.822 -31.128 1.00 76.81 92 ARG A O 1
ATOM 750 N N . GLN A 1 93 ? 28.039 -0.213 -30.395 1.00 70.31 93 GLN A N 1
ATOM 751 C CA . GLN A 1 93 ? 29.351 -0.855 -30.556 1.00 70.31 93 GLN A CA 1
ATOM 752 C C . GLN A 1 93 ? 29.528 -1.569 -31.908 1.00 70.31 93 GLN A C 1
ATOM 754 O O . GLN A 1 93 ? 30.578 -2.168 -32.140 1.00 70.31 93 GLN A O 1
ATOM 759 N N . ARG A 1 94 ? 28.513 -1.536 -32.775 1.00 53.66 94 ARG A N 1
ATOM 760 C CA . ARG A 1 94 ? 28.572 -2.009 -34.164 1.00 53.66 94 ARG A CA 1
ATOM 761 C C . ARG A 1 94 ? 28.657 -0.823 -35.109 1.00 53.66 94 ARG A C 1
ATOM 763 O O . ARG A 1 94 ? 29.326 -0.991 -36.148 1.00 53.66 94 ARG A O 1
#

pLDDT: mean 78.38, std 14.71, range [32.56, 91.31]